Protein AF-A0A374JVS5-F1 (afdb_monomer)

Nearest PDB structures (foldseek):
  2poc-assembly1_C  TM=3.957E-01  e=1.215E-01  Candida albicans SC5314
  7ndl-assembly1_B  TM=3.525E-01  e=2.377E+00  Homo sapiens
  6svo-assembly1_B  TM=3.597E-01  e=2.377E+00  Homo sapiens
  6r4h-assembly1_B  TM=3.584E-01  e=3.079E+00  Homo sapiens
  6svm-assembly1_B  TM=3.741E-01  e=6.690E+00  Homo sapiens

pLDDT: mean 91.06, std 8.13, range [50.19, 97.75]

Secondary structure (DSSP, 8-state):
-EEEEEESSS---HHHHHHHHHHHHHHTTT-EEEEEE-SS-------TTEEEEEE--S----HHHHHHHHHHHHHTT--EEEEEES--HHHHTTSEEE---SS---HHHHHHHHHHHHHHHHHHHTT-S---

Radius of gyration: 13.97 Å; Cα contacts (8 Å, |Δi|>4): 222; chains: 1; bounding box: 32×31×40 Å

Sequence (132 aa):
MDINIYVNQKKINPLYQKAIAEYVKRLSPYCTLSIVCVAGKIKCTSGKNTTNYCISGSDTISSEDYAARINSLTSSGTSKINFYIGYDESLTADMENFSLCSVQPSAEMTALLLSEQTYRAYTILNNITYHK

Mean predicted aligned error: 4.13 Å

Structure (mmCIF, N/CA/C/O backbone):
data_AF-A0A374JVS5-F1
#
_entry.id   AF-A0A374JVS5-F1
#
loop_
_atom_site.group_PDB
_atom_site.id
_atom_site.ty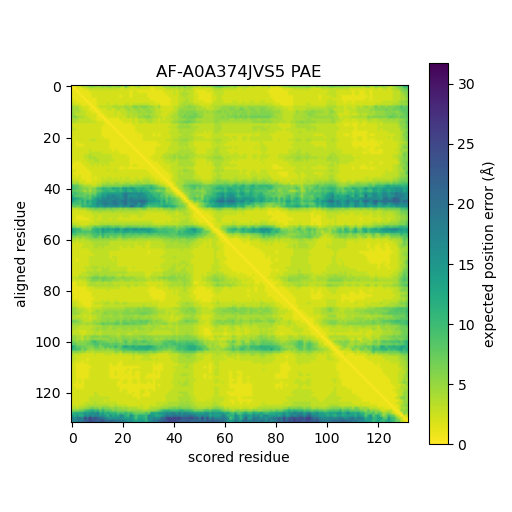pe_symbol
_atom_site.label_atom_id
_atom_site.label_alt_id
_atom_site.label_comp_id
_atom_site.label_asym_id
_atom_site.label_entity_id
_atom_site.label_seq_id
_atom_site.pdbx_PDB_ins_code
_atom_site.Cartn_x
_atom_site.Cartn_y
_atom_site.Cartn_z
_atom_site.occupancy
_atom_site.B_iso_or_equiv
_atom_site.auth_seq_id
_atom_site.auth_comp_id
_atom_site.auth_asym_id
_atom_site.auth_atom_id
_atom_site.pdbx_PDB_model_num
ATOM 1 N N . MET A 1 1 ? 2.490 -13.398 -2.957 1.00 92.50 1 MET A N 1
ATOM 2 C CA . MET A 1 1 ? 2.617 -12.370 -1.904 1.00 92.50 1 MET A CA 1
ATOM 3 C C . MET A 1 1 ? 1.225 -11.852 -1.598 1.00 92.50 1 MET A C 1
ATOM 5 O O . MET A 1 1 ? 0.511 -11.514 -2.539 1.00 92.50 1 MET A O 1
ATOM 9 N N . ASP A 1 2 ? 0.859 -11.807 -0.322 1.00 95.31 2 ASP A N 1
ATOM 10 C CA . ASP A 1 2 ? -0.395 -11.220 0.153 1.00 95.31 2 ASP A CA 1
ATOM 11 C C . ASP A 1 2 ? -0.124 -9.822 0.707 1.00 95.31 2 ASP A C 1
ATOM 13 O O . ASP A 1 2 ? 0.664 -9.660 1.637 1.00 95.31 2 ASP A O 1
ATOM 17 N N . ILE A 1 3 ? -0.779 -8.807 0.155 1.00 96.62 3 ILE A N 1
ATOM 18 C CA . ILE A 1 3 ? -0.658 -7.419 0.595 1.00 96.62 3 ILE A CA 1
ATOM 19 C C . ILE A 1 3 ? -2.015 -6.968 1.130 1.00 96.62 3 ILE A C 1
ATOM 21 O O . ILE A 1 3 ? -3.011 -6.965 0.407 1.00 96.62 3 ILE A O 1
ATOM 25 N N . ASN A 1 4 ? -2.059 -6.580 2.401 1.00 96.12 4 ASN A N 1
ATOM 26 C CA . ASN A 1 4 ? -3.272 -6.107 3.061 1.00 96.12 4 ASN A CA 1
ATOM 27 C C . ASN A 1 4 ? -3.118 -4.640 3.448 1.00 96.12 4 ASN A C 1
ATOM 29 O O . ASN A 1 4 ? -2.134 -4.267 4.081 1.00 96.12 4 ASN A O 1
ATOM 33 N N . ILE A 1 5 ? -4.111 -3.819 3.120 1.00 96.25 5 ILE A N 1
ATOM 34 C CA . ILE A 1 5 ? -4.194 -2.422 3.541 1.00 96.25 5 ILE A CA 1
ATOM 35 C C . ILE A 1 5 ? -5.334 -2.301 4.550 1.00 96.25 5 ILE A C 1
ATOM 37 O O . ILE A 1 5 ? -6.510 -2.374 4.193 1.00 96.25 5 ILE A O 1
ATOM 41 N N . TYR A 1 6 ? -4.981 -2.115 5.816 1.00 95.50 6 TYR A N 1
ATOM 42 C CA . TYR A 1 6 ? -5.909 -1.828 6.897 1.00 95.50 6 TYR A CA 1
ATOM 43 C C . TYR A 1 6 ? -6.126 -0.322 6.994 1.00 95.50 6 TYR A C 1
ATOM 45 O O . TYR A 1 6 ? -5.181 0.441 7.184 1.00 95.50 6 TYR A O 1
ATOM 53 N N . VAL A 1 7 ? -7.381 0.106 6.919 1.00 95.06 7 VAL A N 1
ATOM 54 C CA . VAL A 1 7 ? -7.770 1.520 6.988 1.00 95.06 7 VAL A CA 1
ATOM 55 C C . VAL A 1 7 ? -8.607 1.740 8.242 1.00 95.06 7 VAL A C 1
ATOM 57 O O . VAL A 1 7 ? -9.593 1.022 8.435 1.00 95.06 7 VAL A O 1
ATOM 60 N N . ASN A 1 8 ? -8.235 2.725 9.072 1.00 94.25 8 ASN A N 1
ATOM 61 C CA . ASN A 1 8 ? -8.946 3.074 10.309 1.00 94.25 8 ASN A CA 1
ATOM 62 C C . ASN A 1 8 ? -10.285 3.786 10.045 1.00 94.25 8 ASN A C 1
ATOM 64 O O . ASN A 1 8 ? -10.495 4.948 10.391 1.00 94.25 8 ASN A O 1
ATOM 68 N N . GLN A 1 9 ? -11.192 3.104 9.355 1.00 92.81 9 GLN A N 1
ATOM 69 C CA . GLN A 1 9 ? -12.504 3.607 8.971 1.00 92.81 9 GLN A CA 1
ATOM 70 C C . GLN A 1 9 ? -13.504 2.454 8.926 1.00 92.81 9 GLN A C 1
ATOM 72 O O . GLN A 1 9 ? -13.140 1.291 8.777 1.00 92.81 9 GLN A O 1
ATOM 77 N N . LYS A 1 10 ? -14.798 2.772 9.037 1.00 92.00 10 LYS A N 1
ATOM 78 C CA . LYS A 1 10 ? -15.865 1.762 8.917 1.00 92.00 10 LYS A CA 1
ATOM 79 C C . LYS A 1 10 ? -16.092 1.330 7.469 1.00 92.00 10 LYS A C 1
ATOM 81 O O . LYS A 1 10 ? -16.504 0.201 7.225 1.00 92.00 10 LYS A O 1
ATOM 86 N N . LYS A 1 11 ? -15.883 2.244 6.521 1.00 93.12 11 LYS A N 1
ATOM 87 C CA . LYS A 1 11 ? -16.130 2.038 5.096 1.00 93.12 11 LYS A CA 1
ATOM 88 C C . LYS A 1 11 ? -15.364 3.084 4.289 1.00 93.12 11 LYS A C 1
ATOM 90 O O . LYS A 1 11 ? -15.280 4.222 4.734 1.00 93.12 11 LYS A O 1
ATOM 95 N N . ILE A 1 12 ? -14.901 2.689 3.105 1.00 93.06 12 ILE A N 1
ATOM 96 C CA . ILE A 1 12 ? -14.330 3.585 2.095 1.00 93.06 12 ILE A CA 1
ATOM 97 C C . ILE A 1 12 ? -15.439 4.113 1.170 1.00 93.06 12 ILE A C 1
ATOM 99 O O . ILE A 1 12 ? -16.371 3.387 0.804 1.00 93.06 12 ILE A O 1
ATOM 103 N N . ASN A 1 13 ? -15.340 5.375 0.768 1.00 93.94 13 ASN A N 1
ATOM 104 C CA . ASN A 1 13 ? -16.218 6.029 -0.188 1.00 93.94 13 ASN A CA 1
ATOM 105 C C . ASN A 1 13 ? -16.301 5.221 -1.502 1.00 93.94 13 ASN A C 1
ATOM 107 O O . ASN A 1 13 ? -15.269 4.793 -2.027 1.00 93.94 13 ASN A O 1
ATOM 111 N N . PRO A 1 14 ? -17.500 5.058 -2.094 1.00 95.19 14 PRO A N 1
ATOM 112 C CA . PRO A 1 14 ? -17.672 4.346 -3.360 1.00 95.19 14 PRO A CA 1
ATOM 113 C C . PRO A 1 14 ? -16.756 4.804 -4.506 1.00 95.19 14 PRO A C 1
ATOM 115 O O . PRO A 1 14 ? -16.399 3.985 -5.351 1.00 95.19 14 PRO A O 1
ATOM 118 N N . LEU A 1 15 ? -16.370 6.084 -4.557 1.00 94.25 15 LEU A N 1
ATOM 119 C CA . LEU A 1 15 ? -15.446 6.605 -5.570 1.00 94.25 15 LEU A CA 1
ATOM 120 C C . LEU A 1 15 ? -14.044 5.998 -5.418 1.00 94.25 15 LEU A C 1
ATOM 122 O O . LEU A 1 15 ? -13.522 5.419 -6.372 1.00 94.25 15 LEU A O 1
ATOM 126 N N . TYR A 1 16 ? -13.474 6.053 -4.211 1.00 95.25 16 TYR A N 1
ATOM 127 C CA . TYR A 1 16 ? -12.179 5.437 -3.909 1.00 95.25 16 TYR A CA 1
ATOM 128 C C . TYR A 1 16 ? -12.239 3.917 -4.039 1.00 95.25 16 TYR A C 1
ATOM 130 O O . TYR A 1 16 ? -11.331 3.319 -4.605 1.00 95.25 16 TYR A O 1
ATOM 138 N N . GLN A 1 17 ? -13.333 3.289 -3.600 1.00 94.75 17 GLN A N 1
ATOM 139 C CA . GLN A 1 17 ? -13.512 1.843 -3.718 1.00 94.75 17 GLN A CA 1
ATOM 140 C C . GLN A 1 17 ? -13.446 1.375 -5.180 1.00 94.75 17 GLN A C 1
ATOM 142 O O . GLN A 1 17 ? -12.783 0.381 -5.468 1.00 94.75 17 GLN A O 1
ATOM 147 N N . LYS A 1 18 ? -14.092 2.094 -6.110 1.00 96.56 18 LYS A N 1
ATOM 148 C CA . LYS A 1 18 ? -14.020 1.790 -7.550 1.00 96.56 18 LYS A CA 1
ATOM 149 C C . LYS A 1 18 ? -12.605 1.963 -8.099 1.00 96.56 18 LYS A C 1
ATOM 151 O O . LYS A 1 18 ? -12.124 1.087 -8.807 1.00 96.56 18 LYS A O 1
ATOM 156 N N . ALA A 1 19 ? -11.936 3.062 -7.751 1.00 96.50 19 ALA A N 1
ATOM 157 C CA . ALA A 1 19 ? -10.574 3.326 -8.209 1.00 96.50 19 ALA A CA 1
ATOM 158 C C . ALA A 1 19 ? -9.577 2.269 -7.697 1.00 96.50 19 ALA A C 1
ATOM 160 O O . ALA A 1 19 ? -8.761 1.759 -8.459 1.00 96.50 19 ALA A O 1
ATOM 161 N N . ILE A 1 20 ? -9.687 1.883 -6.424 1.00 97.00 20 ILE A N 1
ATOM 162 C CA . ILE A 1 20 ? -8.875 0.823 -5.819 1.00 97.00 20 ILE A CA 1
ATOM 163 C C . ILE A 1 20 ? -9.164 -0.531 -6.483 1.00 97.00 20 ILE A C 1
ATOM 165 O O . ILE A 1 20 ? -8.231 -1.276 -6.772 1.00 97.00 20 ILE A O 1
ATOM 169 N N . ALA A 1 21 ? -10.432 -0.850 -6.767 1.00 96.56 21 ALA A N 1
ATOM 170 C CA . ALA A 1 21 ? -10.810 -2.118 -7.395 1.00 96.56 21 ALA A CA 1
ATOM 171 C C . ALA A 1 21 ? -10.151 -2.324 -8.772 1.00 96.56 21 ALA A C 1
ATOM 173 O O . ALA A 1 21 ? -9.758 -3.445 -9.100 1.00 96.56 21 ALA A O 1
ATOM 174 N N . GLU A 1 22 ? -9.964 -1.252 -9.547 1.00 97.06 22 GLU A N 1
ATOM 175 C CA . GLU A 1 22 ? -9.219 -1.309 -10.810 1.00 97.06 22 GLU A CA 1
ATOM 176 C C . GLU A 1 22 ? -7.757 -1.730 -10.590 1.00 97.06 22 GLU A C 1
ATOM 178 O O . GLU A 1 22 ? -7.248 -2.588 -11.316 1.00 97.06 22 GLU A O 1
ATOM 183 N N . TYR A 1 23 ? -7.089 -1.199 -9.560 1.00 97.50 23 TYR A N 1
ATOM 184 C CA . TYR A 1 23 ? -5.721 -1.603 -9.214 1.00 97.50 23 TYR A CA 1
ATOM 185 C C . TYR A 1 23 ? -5.652 -3.023 -8.659 1.00 97.50 23 TYR A C 1
ATOM 187 O O . TYR A 1 23 ? -4.775 -3.777 -9.068 1.00 97.50 23 TYR A O 1
ATOM 195 N N . VAL A 1 24 ? -6.601 -3.432 -7.813 1.00 97.38 24 VAL A N 1
ATOM 196 C CA . VAL A 1 24 ? -6.695 -4.817 -7.314 1.00 97.38 24 VAL A CA 1
ATOM 197 C C . VAL A 1 24 ? -6.805 -5.803 -8.480 1.00 97.38 24 VAL A C 1
ATOM 199 O O . VAL A 1 24 ? -6.081 -6.797 -8.526 1.00 97.38 24 VAL A O 1
ATOM 202 N N . LYS A 1 25 ? -7.655 -5.509 -9.473 1.00 97.00 25 LYS A N 1
ATOM 203 C CA . LYS A 1 25 ? -7.797 -6.345 -10.672 1.00 97.00 25 LYS A CA 1
ATOM 204 C C . LYS A 1 25 ? -6.492 -6.425 -11.465 1.00 97.00 25 LYS A C 1
ATOM 206 O O . LYS A 1 25 ? -6.079 -7.522 -11.841 1.00 97.00 25 LYS A O 1
ATOM 211 N N . ARG A 1 26 ? -5.833 -5.287 -11.699 1.00 96.06 26 ARG A N 1
ATOM 212 C CA . ARG A 1 26 ? -4.545 -5.219 -12.416 1.00 96.06 26 ARG A CA 1
ATOM 213 C C . ARG A 1 26 ? -3.408 -5.920 -11.675 1.00 96.06 26 ARG A C 1
ATOM 215 O O . ARG A 1 26 ? -2.501 -6.430 -12.322 1.00 96.06 26 ARG A O 1
ATOM 222 N N . LEU A 1 27 ? -3.461 -5.948 -10.345 1.00 96.75 27 LEU A N 1
ATOM 223 C CA . LEU A 1 27 ? -2.468 -6.587 -9.483 1.00 96.75 27 LEU A CA 1
ATOM 224 C C . LEU A 1 27 ? -2.634 -8.101 -9.359 1.00 96.75 27 LEU A C 1
ATOM 226 O O . LEU A 1 27 ? -1.656 -8.772 -9.041 1.00 96.75 27 LEU A O 1
ATOM 230 N N . SER A 1 28 ? -3.825 -8.636 -9.644 1.00 96.38 28 SER A N 1
ATOM 231 C CA . SER A 1 28 ? -4.136 -10.064 -9.481 1.00 96.38 28 SER A CA 1
ATOM 232 C C . SER A 1 28 ? -3.151 -11.059 -10.128 1.00 96.38 28 SER A C 1
ATOM 234 O O . SER A 1 28 ? -2.971 -12.126 -9.543 1.00 96.38 28 SER A O 1
ATOM 236 N N . PRO A 1 29 ? -2.456 -10.761 -11.252 1.00 95.56 29 PRO A N 1
ATOM 237 C CA . PRO A 1 29 ? -1.431 -11.660 -11.792 1.00 95.56 29 PRO A CA 1
ATOM 238 C C . PRO A 1 29 ? -0.134 -11.709 -10.968 1.00 95.56 29 PRO A C 1
ATOM 240 O O . PRO A 1 29 ? 0.661 -12.626 -11.151 1.00 95.56 29 PRO A O 1
ATOM 243 N N . TYR A 1 30 ? 0.105 -10.728 -10.091 1.00 94.69 30 TYR A N 1
ATOM 244 C CA . TYR A 1 30 ? 1.376 -10.547 -9.379 1.00 94.69 30 TYR A CA 1
ATOM 245 C C . TYR A 1 30 ? 1.248 -10.764 -7.867 1.00 94.69 30 TYR A C 1
ATOM 247 O O . TYR A 1 30 ? 2.123 -11.364 -7.237 1.00 94.69 30 TYR A O 1
ATOM 255 N N . CYS A 1 31 ? 0.165 -10.270 -7.264 1.00 95.75 31 CYS A N 1
ATOM 256 C CA . CYS A 1 31 ? -0.091 -10.392 -5.834 1.00 95.75 31 CYS A CA 1
ATOM 257 C C . CYS A 1 31 ? -1.582 -10.339 -5.503 1.00 95.75 31 CYS A C 1
ATOM 259 O O . CYS A 1 31 ? -2.395 -9.787 -6.247 1.00 95.75 31 CYS A O 1
ATOM 261 N N . THR A 1 32 ? -1.924 -10.816 -4.311 1.00 97.31 32 THR A N 1
ATOM 262 C CA . THR A 1 32 ? -3.250 -10.602 -3.734 1.00 97.31 32 THR A CA 1
ATOM 263 C C . THR A 1 32 ? -3.244 -9.271 -2.990 1.00 97.31 32 THR A C 1
ATOM 265 O O . THR A 1 32 ? -2.594 -9.167 -1.954 1.00 97.31 32 THR A O 1
ATOM 268 N N . LEU A 1 33 ? -3.958 -8.258 -3.489 1.00 97.75 33 LEU A N 1
ATOM 269 C CA . LEU 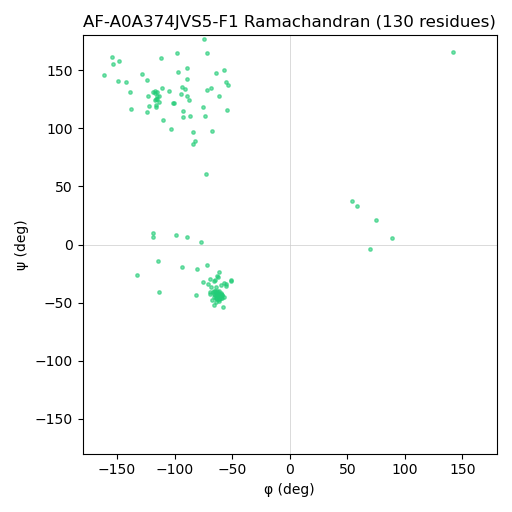A 1 33 ? -4.164 -6.994 -2.772 1.00 97.75 33 LEU A CA 1
ATOM 270 C C . LEU A 1 33 ? -5.556 -6.977 -2.130 1.00 97.75 33 LEU A C 1
ATOM 272 O O . LEU A 1 33 ? -6.561 -7.079 -2.831 1.00 97.75 33 LEU A O 1
ATOM 276 N N . SER A 1 34 ? -5.616 -6.815 -0.809 1.00 96.00 34 SER A N 1
ATOM 277 C CA . SER A 1 34 ? -6.867 -6.729 -0.047 1.00 96.00 34 SER A CA 1
ATOM 278 C C . SER A 1 34 ? -6.935 -5.445 0.766 1.00 96.00 34 SER A C 1
ATOM 280 O O . SER A 1 34 ? -5.943 -5.010 1.345 1.00 96.00 34 SER A O 1
ATOM 282 N N . ILE A 1 35 ? -8.125 -4.852 0.847 1.00 95.19 35 ILE A N 1
ATOM 283 C CA . ILE A 1 35 ? -8.372 -3.638 1.623 1.00 95.19 35 ILE A CA 1
ATOM 284 C C . ILE A 1 35 ? -9.377 -3.972 2.717 1.00 95.19 35 ILE A C 1
ATOM 286 O O . ILE A 1 35 ? -10.469 -4.468 2.438 1.00 95.19 35 ILE A O 1
ATOM 290 N N . VAL A 1 36 ? -9.000 -3.706 3.965 1.00 94.19 36 VAL A N 1
ATOM 291 C CA . VAL A 1 36 ? -9.762 -4.078 5.156 1.00 94.19 36 VAL A CA 1
ATOM 292 C C . VAL A 1 36 ? -10.074 -2.822 5.963 1.00 94.19 36 VAL A C 1
ATOM 294 O O . VAL A 1 36 ? -9.183 -2.116 6.428 1.00 94.19 36 VAL A O 1
ATOM 297 N N . CYS A 1 37 ? -11.360 -2.534 6.136 1.00 93.44 37 CYS A N 1
ATOM 298 C CA . CYS A 1 37 ? -11.837 -1.394 6.917 1.00 93.44 37 CYS A CA 1
ATOM 299 C C . CYS A 1 37 ? -12.090 -1.838 8.362 1.00 93.44 37 CYS A C 1
ATOM 301 O O . CYS A 1 37 ? -12.978 -2.663 8.593 1.00 93.44 37 CYS A O 1
ATOM 303 N N . VAL A 1 38 ? -11.331 -1.313 9.327 1.00 92.50 38 VAL A N 1
ATOM 304 C CA . VAL A 1 38 ? -11.544 -1.598 10.755 1.00 92.50 38 VAL A CA 1
ATOM 305 C C . VAL A 1 38 ? -11.395 -0.313 11.558 1.00 92.50 38 VAL A C 1
ATOM 307 O O . VAL A 1 38 ? -10.332 0.285 11.593 1.00 92.50 38 VAL A O 1
ATOM 310 N N . ALA A 1 39 ? -12.460 0.132 12.220 1.00 91.38 39 ALA A N 1
ATOM 311 C CA . ALA A 1 39 ? -12.423 1.366 13.001 1.00 91.38 39 ALA A CA 1
ATOM 312 C C . ALA A 1 39 ? -11.982 1.111 14.454 1.00 91.38 39 ALA A C 1
ATOM 314 O O . ALA A 1 39 ? -12.584 0.293 15.153 1.00 91.38 39 ALA A O 1
ATOM 315 N N . GLY A 1 40 ? -10.974 1.852 14.918 1.00 83.69 40 GLY A N 1
ATOM 316 C CA . GLY A 1 40 ? -10.572 1.990 16.324 1.00 83.69 40 GLY A CA 1
ATOM 317 C C . GLY A 1 40 ? -9.934 0.762 16.978 1.00 83.69 40 GLY A C 1
ATOM 318 O O . GLY A 1 40 ? -9.535 0.831 18.136 1.00 83.69 40 GLY A O 1
ATOM 319 N N . LYS A 1 41 ? -9.845 -0.373 16.280 1.00 83.62 41 LYS A N 1
ATOM 320 C CA . LYS A 1 41 ? -9.191 -1.591 16.772 1.00 83.62 41 LYS A CA 1
ATOM 321 C C . LYS A 1 41 ? -8.461 -2.268 15.628 1.00 83.62 41 LYS A C 1
ATOM 323 O O . LYS A 1 41 ? -9.014 -2.384 14.541 1.00 83.62 41 LYS A O 1
ATOM 328 N N . ILE A 1 42 ? -7.271 -2.790 15.897 1.00 84.19 42 ILE A N 1
ATOM 329 C CA . ILE A 1 42 ? -6.562 -3.677 14.974 1.00 84.19 42 ILE A CA 1
ATOM 330 C C . ILE A 1 42 ? -6.133 -4.937 15.695 1.00 84.19 42 ILE A C 1
ATOM 332 O O . ILE A 1 42 ? -5.815 -4.919 16.882 1.00 84.19 42 ILE A O 1
ATOM 336 N N . LYS A 1 43 ? -6.121 -6.045 14.958 1.00 73.44 43 LYS A N 1
ATOM 337 C CA . LYS A 1 43 ? -5.426 -7.252 15.382 1.00 73.44 43 LYS A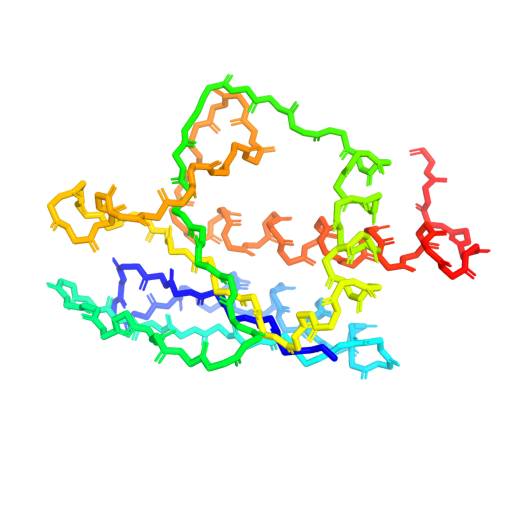 CA 1
ATOM 338 C C . LYS A 1 43 ? -4.139 -7.327 14.577 1.00 73.44 43 LYS A C 1
ATOM 340 O O . LYS A 1 43 ? -4.173 -7.746 13.420 1.00 73.44 43 LYS A O 1
ATOM 345 N N . CYS A 1 44 ? -3.028 -6.915 15.183 1.00 69.06 44 CYS A N 1
ATOM 346 C CA . CYS A 1 44 ? -1.709 -7.068 14.579 1.00 69.06 44 CYS A CA 1
ATOM 347 C C . CYS A 1 44 ? -1.518 -8.543 14.229 1.00 69.06 44 CYS A C 1
ATOM 349 O O . CYS A 1 44 ? -1.571 -9.421 15.096 1.00 69.06 44 CYS A O 1
ATOM 351 N N . THR A 1 45 ? -1.401 -8.839 12.937 1.00 68.50 45 THR A N 1
ATOM 352 C CA . THR A 1 45 ? -1.243 -10.221 12.495 1.00 68.50 45 THR A CA 1
ATOM 353 C C . THR A 1 45 ? 0.230 -10.590 12.636 1.00 68.50 45 THR A C 1
ATOM 355 O O . THR A 1 45 ? 1.022 -10.392 11.720 1.00 68.50 45 THR A O 1
ATOM 358 N N . SER A 1 46 ? 0.618 -11.089 13.808 1.00 66.00 46 SER A N 1
ATOM 359 C CA . SER A 1 46 ? 1.970 -11.606 14.049 1.00 66.00 46 SER A CA 1
ATOM 360 C C . SER A 1 46 ? 2.038 -13.058 13.579 1.00 66.00 46 SER A C 1
ATOM 362 O O . SER A 1 46 ? 1.750 -13.988 14.329 1.00 66.00 46 SER A O 1
ATOM 364 N N . GLY A 1 47 ? 2.329 -13.247 12.292 1.00 71.69 47 GLY A N 1
ATOM 365 C CA . GLY A 1 47 ? 2.533 -14.557 11.673 1.00 71.69 47 GLY A CA 1
ATOM 366 C C . GLY A 1 47 ? 3.985 -14.760 11.244 1.00 71.69 47 GLY A C 1
ATOM 367 O O . GLY A 1 47 ? 4.719 -13.795 11.042 1.00 71.69 47 GLY A O 1
ATOM 368 N N . LYS A 1 48 ? 4.395 -16.020 11.044 1.00 77.19 48 LYS A N 1
ATOM 369 C CA . LYS A 1 48 ? 5.655 -16.320 10.341 1.00 77.19 48 LYS A CA 1
ATOM 370 C C . LYS A 1 48 ? 5.623 -15.643 8.962 1.00 77.19 48 LYS A C 1
ATOM 372 O O . LYS A 1 48 ? 4.575 -15.630 8.314 1.00 77.19 48 LYS A O 1
ATOM 377 N N . ASN A 1 49 ? 6.748 -15.074 8.531 1.00 90.50 49 ASN A N 1
ATOM 378 C CA . ASN A 1 49 ? 6.918 -14.445 7.215 1.00 90.50 49 ASN A CA 1
ATOM 379 C C . ASN A 1 49 ? 5.942 -13.283 6.934 1.00 90.50 49 ASN A C 1
ATOM 381 O O . ASN A 1 49 ? 5.498 -13.110 5.793 1.00 90.50 49 ASN A O 1
ATOM 385 N N . THR A 1 50 ? 5.566 -12.538 7.978 1.00 93.12 50 THR A N 1
ATOM 386 C CA . THR A 1 50 ? 4.672 -11.377 7.894 1.00 93.12 50 THR A CA 1
ATOM 387 C C . THR A 1 50 ? 5.401 -10.111 8.325 1.00 93.12 50 THR A C 1
ATOM 389 O O . THR A 1 50 ? 5.970 -10.083 9.414 1.00 93.12 50 THR A O 1
ATOM 392 N N . THR A 1 51 ? 5.309 -9.061 7.514 1.00 94.25 51 THR A N 1
ATOM 393 C CA . THR A 1 51 ? 5.823 -7.725 7.844 1.00 94.25 51 THR A CA 1
ATOM 394 C C . THR A 1 51 ? 4.662 -6.758 8.044 1.00 94.25 51 THR A C 1
ATOM 396 O O . THR A 1 51 ? 3.711 -6.749 7.261 1.00 94.25 51 THR A O 1
ATOM 399 N N . ASN A 1 52 ? 4.726 -5.956 9.106 1.00 94.75 52 ASN A N 1
ATOM 400 C CA . ASN A 1 52 ? 3.711 -4.965 9.452 1.00 94.75 52 ASN A CA 1
ATOM 401 C C . ASN A 1 52 ? 4.319 -3.562 9.354 1.00 94.75 52 ASN A C 1
ATOM 403 O O . ASN A 1 52 ? 5.323 -3.283 10.006 1.00 94.75 52 ASN A O 1
ATOM 407 N N . TYR A 1 53 ? 3.680 -2.703 8.566 1.00 94.50 53 TYR A N 1
ATOM 408 C CA . TYR A 1 53 ? 4.058 -1.314 8.351 1.00 94.50 53 TYR A CA 1
ATOM 409 C C . TYR A 1 53 ? 2.945 -0.384 8.809 1.00 94.50 53 TYR A C 1
ATOM 411 O O . TYR A 1 53 ? 1.797 -0.543 8.385 1.00 94.50 53 TYR A O 1
ATOM 419 N N . CYS A 1 54 ? 3.268 0.629 9.598 1.00 93.88 54 CYS A N 1
ATOM 420 C CA . CYS A 1 54 ? 2.360 1.748 9.821 1.00 93.88 54 CYS A CA 1
ATOM 421 C C . CYS A 1 54 ? 2.672 2.866 8.823 1.00 93.88 54 CYS A C 1
ATOM 423 O O . CYS A 1 54 ? 3.829 3.173 8.546 1.00 93.88 54 CYS A O 1
ATOM 425 N N . ILE A 1 55 ? 1.630 3.439 8.220 1.00 92.62 55 ILE A N 1
ATOM 426 C CA . ILE A 1 55 ? 1.796 4.551 7.286 1.00 92.62 55 ILE A CA 1
ATOM 427 C C . ILE A 1 55 ? 1.878 5.845 8.086 1.00 92.62 55 ILE A C 1
ATOM 429 O O . ILE A 1 55 ? 0.865 6.440 8.468 1.00 92.62 55 ILE A O 1
ATOM 433 N N . SER A 1 56 ? 3.111 6.256 8.326 1.00 83.88 56 SER A N 1
ATOM 434 C CA . SER A 1 56 ? 3.511 7.434 9.081 1.00 83.88 56 SER A CA 1
ATOM 435 C C . SER A 1 56 ? 4.832 7.933 8.491 1.00 83.88 56 SER A C 1
ATOM 437 O O . SER A 1 56 ? 5.692 7.145 8.092 1.00 83.88 56 SER A O 1
ATOM 439 N N . GLY A 1 57 ? 4.985 9.250 8.389 1.00 76.31 57 GLY A N 1
ATOM 440 C CA . GLY A 1 57 ? 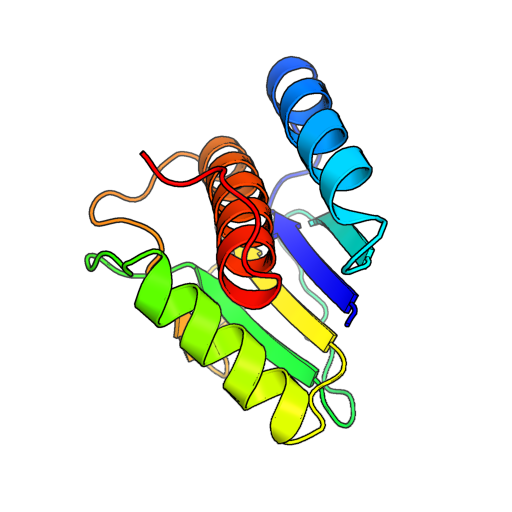6.214 9.859 7.888 1.00 76.31 57 GLY A CA 1
ATOM 441 C C . GLY A 1 57 ? 5.980 11.084 7.015 1.00 76.31 57 GLY A C 1
ATOM 442 O O . GLY A 1 57 ? 4.860 11.369 6.590 1.00 76.31 57 GLY A O 1
ATOM 443 N N . SER A 1 58 ? 7.070 11.814 6.795 1.00 75.50 58 SER A N 1
ATOM 444 C CA . SER A 1 58 ? 7.147 13.039 5.990 1.00 75.50 58 SER A CA 1
ATOM 445 C C . SER A 1 58 ? 8.085 12.904 4.786 1.00 75.50 58 SER A C 1
ATOM 447 O O . SER A 1 58 ? 8.345 13.884 4.090 1.00 75.50 58 SER A O 1
ATOM 449 N N . ASP A 1 59 ? 8.595 11.700 4.536 1.00 83.38 59 ASP A N 1
ATOM 450 C CA . ASP A 1 59 ? 9.486 11.398 3.420 1.00 83.38 59 ASP A CA 1
ATOM 451 C C . ASP A 1 59 ? 8.711 10.785 2.249 1.00 83.38 59 ASP A C 1
ATOM 453 O O . ASP A 1 59 ? 7.562 10.355 2.374 1.00 83.38 59 ASP A O 1
ATOM 457 N N . THR A 1 60 ? 9.332 10.747 1.075 1.00 88.25 60 THR A N 1
ATOM 458 C CA . THR A 1 60 ? 8.750 10.121 -0.118 1.00 88.25 60 THR A CA 1
ATOM 459 C C . THR A 1 60 ? 9.625 8.959 -0.549 1.00 88.25 60 THR A C 1
ATOM 461 O O . THR A 1 60 ? 10.840 9.109 -0.656 1.00 88.25 60 THR A O 1
ATOM 464 N N . ILE A 1 61 ? 9.008 7.810 -0.809 1.00 92.31 61 ILE A N 1
ATOM 465 C CA . ILE A 1 61 ? 9.684 6.657 -1.399 1.00 92.31 61 ILE A CA 1
ATOM 466 C C . ILE A 1 61 ? 9.562 6.717 -2.926 1.00 92.31 61 ILE A C 1
ATOM 468 O O . ILE A 1 61 ? 8.482 6.984 -3.455 1.00 92.31 61 ILE A O 1
ATOM 472 N N . SER A 1 62 ? 10.663 6.483 -3.643 1.00 94.19 62 SER A N 1
ATOM 473 C CA . SER A 1 62 ? 10.620 6.358 -5.104 1.00 94.19 62 SER A CA 1
ATOM 474 C C . SER A 1 62 ? 9.950 5.043 -5.523 1.00 94.19 62 SER A C 1
ATOM 476 O O . SER A 1 62 ? 9.776 4.115 -4.725 1.00 94.19 62 SER A O 1
ATOM 478 N N . SER A 1 63 ? 9.561 4.935 -6.795 1.00 93.69 63 SER A N 1
ATOM 479 C CA . SER A 1 63 ? 8.908 3.713 -7.282 1.00 93.69 63 SER A CA 1
ATOM 480 C C . SER A 1 63 ? 9.886 2.546 -7.365 1.00 93.69 63 SER A C 1
ATOM 482 O O . SER A 1 63 ? 9.519 1.404 -7.090 1.00 93.69 63 SER A O 1
ATOM 484 N N . GLU A 1 64 ? 11.128 2.860 -7.700 1.00 95.00 64 GLU A N 1
ATOM 485 C CA . GLU A 1 64 ? 12.280 1.984 -7.799 1.00 95.00 64 GLU A CA 1
ATOM 486 C C . GLU A 1 64 ? 12.681 1.456 -6.423 1.00 95.00 64 GLU A C 1
ATOM 488 O O . GLU A 1 64 ? 12.812 0.243 -6.254 1.00 95.00 64 GLU A O 1
ATOM 493 N N . ASP A 1 65 ? 12.774 2.332 -5.419 1.00 95.88 65 ASP A N 1
ATOM 494 C CA . ASP A 1 65 ? 13.087 1.928 -4.044 1.00 95.88 65 ASP A CA 1
ATOM 495 C C . ASP A 1 65 ? 11.971 1.070 -3.454 1.00 95.88 65 ASP A C 1
ATOM 497 O O . ASP A 1 65 ? 12.229 0.060 -2.792 1.00 95.88 65 ASP A O 1
ATOM 501 N N . TYR A 1 66 ? 10.711 1.422 -3.723 1.00 95.94 66 TYR A N 1
ATOM 502 C CA . TYR A 1 66 ? 9.587 0.608 -3.282 1.00 95.94 66 TYR A CA 1
ATOM 503 C C . TYR A 1 66 ? 9.583 -0.769 -3.958 1.00 95.94 66 TYR A C 1
ATOM 505 O O . TYR A 1 66 ? 9.414 -1.784 -3.278 1.00 95.94 66 TYR A O 1
ATOM 513 N N . ALA A 1 67 ? 9.842 -0.836 -5.267 1.00 96.38 67 ALA A N 1
ATOM 514 C CA . ALA A 1 67 ? 9.990 -2.097 -5.989 1.00 96.38 67 ALA A CA 1
ATOM 515 C C . ALA A 1 67 ? 11.137 -2.948 -5.423 1.00 96.38 67 ALA A C 1
ATOM 517 O O . ALA A 1 67 ? 10.946 -4.135 -5.144 1.00 96.38 67 ALA A O 1
ATOM 518 N N . ALA A 1 68 ? 12.302 -2.341 -5.180 1.00 96.94 68 ALA A N 1
ATOM 519 C CA . ALA A 1 68 ? 13.453 -3.006 -4.580 1.00 96.94 68 ALA A CA 1
ATOM 520 C C . ALA A 1 68 ? 13.126 -3.557 -3.183 1.00 96.94 68 ALA A C 1
ATOM 522 O O . ALA A 1 68 ? 13.464 -4.704 -2.874 1.00 96.94 68 ALA A O 1
ATOM 523 N N . ARG A 1 69 ? 12.400 -2.789 -2.361 1.00 95.94 69 ARG A N 1
ATOM 524 C CA . ARG A 1 69 ? 11.932 -3.224 -1.038 1.00 95.94 69 ARG A CA 1
ATOM 525 C C . ARG A 1 69 ? 10.974 -4.415 -1.136 1.00 95.94 69 ARG A C 1
ATOM 527 O O . ARG A 1 69 ? 11.175 -5.399 -0.426 1.00 95.94 69 ARG A O 1
ATOM 534 N N . ILE A 1 70 ? 9.987 -4.381 -2.035 1.00 95.81 70 ILE A N 1
ATOM 535 C CA . ILE A 1 70 ? 9.067 -5.511 -2.274 1.00 95.81 70 ILE A CA 1
ATOM 536 C C . ILE A 1 70 ? 9.832 -6.768 -2.722 1.00 95.81 70 ILE A C 1
ATOM 538 O O . ILE A 1 70 ? 9.566 -7.865 -2.221 1.00 95.81 70 ILE A O 1
ATOM 542 N N . ASN A 1 71 ? 10.811 -6.625 -3.618 1.00 96.38 71 ASN A N 1
ATOM 543 C CA . ASN A 1 71 ? 11.627 -7.743 -4.094 1.00 96.38 71 ASN A CA 1
ATOM 544 C C . ASN A 1 71 ? 12.506 -8.341 -2.986 1.00 96.38 71 ASN A C 1
ATOM 546 O O . ASN A 1 71 ? 12.589 -9.562 -2.844 1.00 96.38 71 ASN A O 1
ATOM 550 N N . SER A 1 72 ? 13.118 -7.482 -2.168 1.00 96.31 72 SER A N 1
ATOM 551 C CA . SER A 1 72 ? 13.933 -7.883 -1.018 1.00 96.31 72 SER A CA 1
ATOM 552 C C . SER A 1 72 ? 13.112 -8.670 0.007 1.00 96.31 72 SER A C 1
ATOM 554 O O . SER A 1 72 ? 13.495 -9.778 0.381 1.00 96.31 72 SER A O 1
ATOM 556 N N . LEU A 1 73 ? 11.930 -8.164 0.381 1.00 94.81 73 LEU A N 1
ATOM 557 C CA . LEU A 1 73 ? 11.005 -8.856 1.285 1.00 94.81 73 LEU A CA 1
ATOM 558 C C . LEU A 1 73 ? 10.575 -10.218 0.729 1.00 94.81 73 LEU A C 1
ATOM 560 O O . LEU A 1 73 ? 10.562 -11.215 1.448 1.00 94.81 73 LEU A O 1
ATOM 564 N N . THR A 1 74 ? 10.241 -10.275 -0.559 1.00 92.75 74 THR A N 1
ATOM 565 C CA . THR A 1 74 ? 9.841 -11.531 -1.208 1.00 92.75 74 THR A CA 1
ATOM 566 C C . THR A 1 74 ? 10.988 -12.547 -1.191 1.00 92.75 74 THR A C 1
ATOM 568 O O . THR A 1 74 ? 10.780 -13.712 -0.855 1.00 92.75 74 THR A O 1
ATOM 571 N N . SER A 1 75 ? 12.212 -12.100 -1.484 1.00 94.12 75 SER A N 1
ATOM 572 C CA . SER A 1 75 ? 13.413 -12.947 -1.510 1.00 94.12 75 SER A CA 1
ATOM 573 C C . SER A 1 75 ? 13.835 -13.428 -0.119 1.00 94.12 75 SER A C 1
ATOM 575 O O . SER A 1 75 ? 14.365 -14.528 0.011 1.00 94.12 75 SER A O 1
ATOM 577 N N . SER A 1 76 ? 13.560 -12.650 0.933 1.00 93.50 76 SER A N 1
ATOM 578 C CA . SER A 1 76 ? 13.792 -13.050 2.329 1.0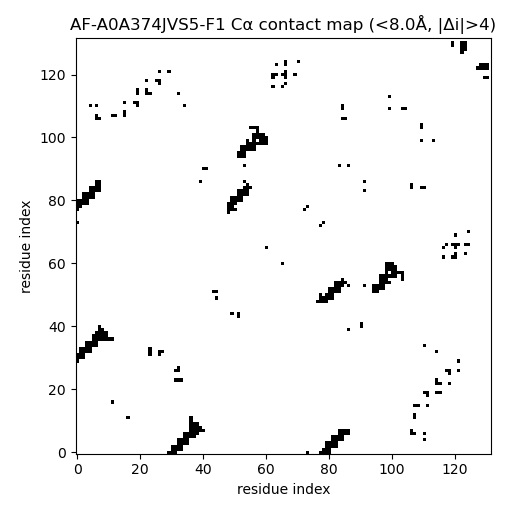0 93.50 76 SER A CA 1
ATOM 579 C C . SER A 1 76 ? 12.738 -14.024 2.873 1.00 93.50 76 SER A C 1
ATOM 581 O O . SER A 1 76 ? 12.795 -14.418 4.037 1.00 93.50 76 SER A O 1
ATOM 583 N N . GLY A 1 77 ? 11.778 -14.438 2.038 1.00 92.75 77 GLY A N 1
ATOM 584 C CA . GLY A 1 77 ? 10.728 -15.388 2.393 1.00 92.75 77 GLY A CA 1
ATOM 585 C C . GLY A 1 77 ? 9.478 -14.744 2.986 1.00 92.75 77 GLY A C 1
ATOM 586 O O . GLY A 1 77 ? 8.565 -15.473 3.383 1.00 92.75 77 GLY A O 1
ATOM 587 N N . THR A 1 78 ? 9.390 -13.407 3.027 1.00 94.44 78 THR A N 1
ATOM 588 C CA . THR A 1 78 ? 8.159 -12.705 3.414 1.00 94.44 78 THR A CA 1
ATOM 589 C C . THR A 1 78 ? 7.060 -13.057 2.421 1.00 94.44 78 THR A C 1
ATOM 591 O O . THR A 1 78 ? 7.222 -12.937 1.209 1.00 94.44 78 THR A O 1
ATOM 594 N N . SER A 1 79 ? 5.923 -13.503 2.943 1.00 94.31 79 SER A N 1
ATOM 595 C CA . SER A 1 79 ? 4.767 -13.908 2.135 1.00 94.31 79 SER A CA 1
ATOM 596 C C . SER A 1 79 ? 3.566 -12.994 2.338 1.00 94.31 79 SER A C 1
ATOM 598 O O . SER A 1 79 ? 2.637 -13.034 1.530 1.00 94.31 79 SER A O 1
ATOM 600 N N . LYS A 1 80 ? 3.603 -12.162 3.388 1.00 95.50 80 LYS A N 1
ATOM 601 C CA . LYS A 1 80 ? 2.524 -11.262 3.772 1.00 95.50 80 LYS A CA 1
ATOM 602 C C . LYS A 1 80 ? 3.050 -9.899 4.204 1.00 95.50 80 LYS A C 1
ATOM 604 O O . LYS A 1 80 ? 3.930 -9.818 5.057 1.00 95.50 80 LYS A O 1
ATOM 609 N N . ILE A 1 81 ? 2.462 -8.840 3.664 1.00 95.75 81 ILE A N 1
ATOM 610 C CA . ILE A 1 81 ? 2.741 -7.455 4.039 1.00 95.75 81 ILE A CA 1
ATOM 611 C C . ILE A 1 81 ? 1.427 -6.808 4.465 1.00 95.75 81 ILE A C 1
ATOM 613 O O . ILE A 1 81 ? 0.439 -6.858 3.735 1.00 95.75 81 ILE A O 1
ATOM 617 N N . ASN A 1 82 ? 1.408 -6.198 5.644 1.00 95.75 82 ASN A N 1
ATOM 618 C CA . ASN A 1 82 ? 0.254 -5.467 6.150 1.00 95.75 82 ASN A CA 1
ATOM 619 C C . ASN A 1 82 ? 0.619 -3.992 6.306 1.00 95.75 82 ASN A C 1
ATOM 621 O O . ASN A 1 82 ? 1.565 -3.670 7.018 1.00 95.75 82 ASN A O 1
ATOM 625 N N . PHE A 1 83 ? -0.155 -3.113 5.685 1.00 95.81 83 PHE A N 1
ATOM 626 C CA . PHE A 1 83 ? -0.064 -1.668 5.848 1.00 95.81 83 PHE A CA 1
ATOM 627 C C . PHE A 1 83 ? -1.218 -1.173 6.716 1.00 95.81 83 PHE A C 1
ATOM 629 O O . PHE A 1 83 ? -2.367 -1.534 6.468 1.00 95.81 83 PHE A O 1
ATOM 636 N N . TYR A 1 84 ? -0.932 -0.338 7.710 1.00 95.12 84 TYR A N 1
ATOM 637 C CA . TYR A 1 84 ? -1.914 0.214 8.644 1.00 95.12 84 TYR A CA 1
ATOM 638 C C . TYR A 1 84 ? -1.990 1.733 8.474 1.00 95.12 84 TYR A C 1
ATOM 640 O O . TYR A 1 84 ? -1.003 2.435 8.680 1.00 95.12 84 TYR A O 1
ATOM 648 N N . ILE A 1 85 ? -3.161 2.244 8.086 1.00 94.38 85 ILE A N 1
ATOM 649 C CA . ILE A 1 85 ? -3.380 3.657 7.749 1.00 94.38 85 ILE A CA 1
ATOM 650 C C . ILE A 1 85 ? -4.309 4.311 8.771 1.00 94.38 85 ILE A C 1
ATOM 652 O O . ILE A 1 85 ? -5.467 3.907 8.918 1.00 94.38 85 ILE A O 1
ATOM 656 N N . GLY A 1 86 ? -3.818 5.380 9.404 1.00 91.50 86 GLY A N 1
ATOM 657 C CA . GLY A 1 86 ? -4.612 6.256 10.270 1.00 91.50 86 GLY A CA 1
ATOM 658 C C . GLY A 1 86 ? -4.936 5.671 11.645 1.00 91.50 86 GLY A C 1
ATOM 659 O O . GLY A 1 86 ? -5.913 6.097 12.255 1.00 91.50 86 GLY A O 1
ATOM 660 N N . TYR A 1 87 ? -4.175 4.681 12.110 1.00 91.81 87 TYR A N 1
ATOM 661 C CA . TYR A 1 87 ? -4.285 4.156 13.473 1.00 91.81 87 TYR A CA 1
ATOM 662 C C . TYR A 1 87 ? -3.374 4.927 14.427 1.00 91.81 87 TYR A C 1
ATOM 664 O O . TYR A 1 87 ? -2.342 5.446 14.009 1.00 91.81 87 TYR A O 1
ATOM 672 N N . ASP A 1 88 ? -3.770 4.984 15.697 1.00 89.12 88 ASP A N 1
ATOM 673 C CA . ASP A 1 88 ? -2.983 5.619 16.751 1.00 89.12 88 ASP A CA 1
ATOM 674 C C . ASP A 1 88 ? -1.646 4.906 16.975 1.00 89.12 88 ASP A C 1
ATOM 676 O O . ASP A 1 88 ? -1.555 3.679 16.896 1.00 89.12 88 ASP A O 1
ATOM 680 N N . GLU A 1 89 ? -0.631 5.683 17.357 1.00 86.12 89 GLU A N 1
ATOM 681 C CA . GLU A 1 89 ? 0.722 5.192 17.633 1.00 86.12 89 GLU A CA 1
ATOM 682 C C . GLU A 1 89 ? 0.737 4.081 18.693 1.00 86.12 89 GLU A C 1
ATOM 684 O O . GLU A 1 89 ? 1.484 3.116 18.569 1.00 86.12 89 GLU A O 1
ATOM 689 N N . SER A 1 90 ? -0.160 4.137 19.683 1.00 88.25 90 SER A N 1
ATOM 690 C CA . SER A 1 90 ? -0.297 3.098 20.715 1.00 88.25 90 SER A CA 1
ATOM 691 C C . SER A 1 90 ? -0.672 1.716 20.163 1.00 88.25 90 SER A C 1
ATOM 693 O O . SER A 1 90 ? -0.402 0.706 20.811 1.00 88.25 90 SER A O 1
ATOM 695 N N . LEU A 1 91 ? -1.287 1.653 18.978 1.00 87.62 91 LEU A N 1
ATOM 696 C CA . LEU A 1 91 ? -1.648 0.408 18.296 1.00 87.62 91 LEU A CA 1
ATOM 697 C C . LEU A 1 91 ? -0.570 -0.047 17.306 1.00 87.62 91 LEU A C 1
ATOM 699 O O . LEU A 1 91 ? -0.549 -1.217 16.924 1.00 87.62 91 LEU A O 1
ATOM 703 N N . THR A 1 92 ? 0.309 0.861 16.880 1.00 89.62 92 THR A N 1
ATOM 704 C CA . THR A 1 92 ? 1.302 0.619 15.828 1.00 89.62 92 THR A CA 1
ATOM 705 C C . THR A 1 92 ? 2.749 0.775 16.292 1.00 89.62 92 THR A C 1
ATOM 707 O O . THR A 1 92 ? 3.640 0.765 15.451 1.00 89.62 92 THR A O 1
ATOM 710 N N . ALA A 1 93 ? 2.995 0.907 17.597 1.00 85.88 93 ALA A N 1
ATOM 711 C CA . ALA A 1 93 ? 4.315 1.200 18.162 1.00 85.88 93 ALA A CA 1
ATOM 712 C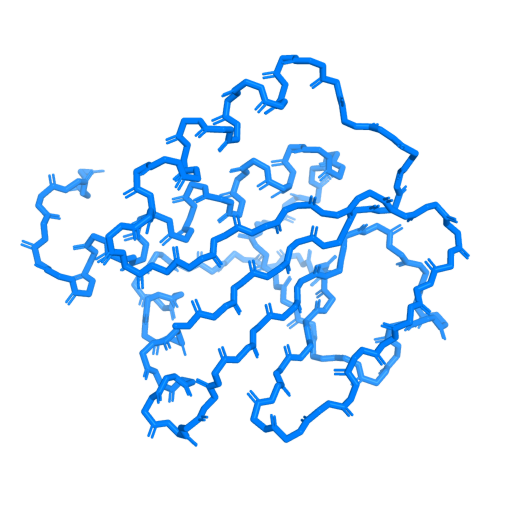 C . ALA A 1 93 ? 5.398 0.173 17.780 1.00 85.88 93 ALA A C 1
ATOM 714 O O . ALA A 1 93 ? 6.550 0.540 17.581 1.00 85.88 93 ALA A O 1
ATOM 715 N N . ASP A 1 94 ? 5.022 -1.099 17.625 1.00 86.81 94 ASP A N 1
ATOM 716 C CA . ASP A 1 94 ? 5.945 -2.183 17.259 1.00 86.81 94 ASP A CA 1
ATOM 717 C C . ASP A 1 94 ? 6.094 -2.375 15.733 1.00 86.81 94 ASP A C 1
ATOM 719 O O . ASP A 1 94 ? 6.685 -3.358 15.279 1.00 86.81 94 ASP A O 1
ATOM 723 N N . MET A 1 95 ? 5.501 -1.497 14.916 1.00 90.50 95 MET A N 1
ATOM 724 C CA . MET A 1 95 ? 5.530 -1.590 13.452 1.00 90.50 95 MET A CA 1
ATOM 725 C C . MET A 1 95 ? 6.621 -0.699 12.863 1.00 90.50 95 MET A C 1
ATOM 727 O O . MET A 1 95 ? 6.917 0.373 13.384 1.00 90.50 95 MET A O 1
ATOM 731 N N . GLU A 1 96 ? 7.194 -1.113 11.731 1.00 90.88 96 GLU A N 1
ATOM 732 C CA . GLU A 1 96 ? 8.114 -0.246 10.991 1.00 90.88 96 GLU A CA 1
ATOM 733 C C . GLU A 1 96 ? 7.317 0.893 10.330 1.00 90.88 96 GLU A C 1
ATOM 735 O O . GLU A 1 96 ? 6.293 0.653 9.681 1.00 90.88 96 GLU A O 1
ATOM 740 N N . ASN A 1 97 ? 7.789 2.134 10.470 1.00 91.56 97 ASN A N 1
ATOM 741 C CA . ASN A 1 97 ? 7.197 3.276 9.777 1.00 91.56 97 ASN A CA 1
ATOM 742 C C . ASN A 1 97 ? 7.453 3.165 8.266 1.00 91.56 97 ASN A C 1
ATOM 744 O O . ASN A 1 97 ? 8.576 2.916 7.817 1.00 91.56 97 ASN A O 1
ATOM 748 N N . PHE A 1 98 ? 6.419 3.402 7.467 1.00 92.38 98 PHE A N 1
ATOM 749 C CA . PHE A 1 98 ? 6.510 3.465 6.015 1.00 92.38 98 PHE A CA 1
ATOM 750 C C . PHE A 1 98 ? 5.967 4.801 5.514 1.00 92.38 98 PHE A C 1
ATOM 752 O O . PHE A 1 98 ? 4.767 5.077 5.586 1.00 92.38 98 PHE A O 1
ATOM 759 N N . SER A 1 99 ? 6.861 5.607 4.944 1.00 91.38 99 SER A N 1
ATOM 760 C CA . SER A 1 99 ? 6.515 6.906 4.379 1.00 91.38 99 SER A CA 1
ATOM 761 C C . SER A 1 99 ? 6.210 6.776 2.888 1.00 91.38 99 SER A C 1
ATOM 763 O O . SER A 1 99 ? 7.097 6.504 2.081 1.00 91.38 99 SER A O 1
ATOM 765 N N . LEU A 1 100 ? 4.937 6.939 2.522 1.00 87.81 100 LEU A N 1
ATOM 766 C CA . LEU A 1 100 ? 4.491 6.855 1.128 1.00 87.81 100 LEU A CA 1
ATOM 767 C C . LEU A 1 100 ? 4.737 8.166 0.369 1.00 87.81 100 LEU A C 1
ATOM 769 O O . LEU A 1 100 ? 5.175 8.150 -0.777 1.00 87.81 100 LEU A O 1
ATOM 773 N N . CYS A 1 101 ? 4.437 9.298 1.001 1.00 82.94 101 CYS A N 1
ATOM 774 C CA . CYS A 1 101 ? 4.537 10.625 0.409 1.00 82.94 101 CYS A CA 1
ATOM 775 C C . CYS A 1 101 ? 4.772 11.681 1.490 1.00 82.94 101 CYS A C 1
ATOM 777 O O . CYS A 1 101 ? 4.381 11.498 2.641 1.00 82.94 101 CYS A O 1
ATOM 779 N N . SER A 1 102 ? 5.366 12.807 1.093 1.00 82.94 102 SER A N 1
ATOM 780 C CA . SER A 1 102 ? 5.792 13.873 2.008 1.00 82.94 102 SER A CA 1
ATOM 781 C C . SER A 1 102 ? 4.664 14.560 2.780 1.00 82.94 102 SER A C 1
ATOM 783 O O . SER A 1 102 ? 4.880 15.066 3.879 1.00 82.94 102 SER A O 1
ATOM 785 N N . VAL A 1 103 ? 3.455 14.577 2.219 1.00 83.44 103 VAL A N 1
ATOM 786 C CA . VAL A 1 103 ? 2.248 15.100 2.867 1.00 83.44 103 VAL A CA 1
ATOM 787 C C . VAL A 1 103 ? 1.303 13.942 3.111 1.00 83.44 103 VAL A C 1
ATOM 789 O O . VAL A 1 103 ? 0.986 13.226 2.166 1.00 83.44 103 VAL A O 1
ATOM 792 N N . GLN A 1 104 ? 0.819 13.783 4.345 1.00 80.88 104 GLN A N 1
ATOM 793 C CA . GLN A 1 104 ? -0.108 12.710 4.690 1.00 80.88 104 GLN A CA 1
ATOM 794 C C . GLN A 1 104 ? -1.512 13.001 4.118 1.00 80.88 104 GLN A C 1
ATOM 796 O O . GLN A 1 104 ? -2.182 13.931 4.578 1.00 80.88 104 GLN A O 1
ATOM 801 N N . PRO A 1 105 ? -1.983 12.238 3.115 1.00 87.88 105 PRO A N 1
ATOM 802 C CA . PRO A 1 105 ? -3.317 12.399 2.549 1.00 87.88 105 PRO A CA 1
ATOM 803 C C . PRO A 1 105 ? -4.389 11.846 3.496 1.00 87.88 105 PRO A C 1
ATOM 805 O O . PRO A 1 105 ? -4.094 11.224 4.520 1.00 87.88 105 PRO A O 1
ATOM 808 N N . SER A 1 106 ? -5.663 11.996 3.117 1.00 92.06 106 SER A N 1
ATOM 809 C CA . SER A 1 106 ? -6.743 11.261 3.783 1.00 92.06 106 SER A CA 1
ATOM 810 C C . SER A 1 106 ? -6.494 9.749 3.714 1.00 92.06 106 SER A C 1
ATOM 812 O O . SER A 1 106 ? -5.917 9.249 2.750 1.00 92.06 106 SER A O 1
ATOM 814 N N . ALA A 1 107 ? -6.969 8.995 4.708 1.00 92.38 107 ALA A N 1
ATOM 815 C CA . ALA A 1 107 ? -6.711 7.556 4.787 1.00 92.38 107 ALA A CA 1
ATOM 816 C C . ALA A 1 107 ? -7.151 6.781 3.523 1.00 92.38 107 ALA A C 1
ATOM 818 O O . ALA A 1 107 ? -6.469 5.856 3.083 1.00 92.38 107 ALA A O 1
ATOM 819 N N . GLU A 1 108 ? -8.258 7.195 2.902 1.00 94.25 108 GLU A N 1
ATOM 820 C CA . GLU A 1 108 ? -8.772 6.613 1.655 1.00 94.25 108 GLU A CA 1
ATOM 821 C C . GLU A 1 108 ? -7.868 6.920 0.455 1.00 94.25 108 GLU A C 1
ATOM 823 O O . GLU A 1 108 ? -7.590 6.037 -0.359 1.00 94.25 108 GLU A O 1
ATOM 828 N N . MET A 1 109 ? -7.378 8.161 0.359 1.00 94.12 109 MET A N 1
ATOM 829 C CA . MET A 1 109 ? -6.450 8.572 -0.692 1.00 94.12 109 MET A CA 1
ATOM 830 C C . MET A 1 109 ? -5.108 7.859 -0.537 1.00 94.12 109 MET A C 1
ATOM 832 O O . MET A 1 109 ? -4.556 7.379 -1.521 1.00 94.12 109 MET A O 1
ATOM 836 N N . THR A 1 110 ? -4.616 7.710 0.691 1.00 94.81 110 THR A N 1
ATOM 837 C CA . THR A 1 110 ? -3.413 6.927 0.995 1.00 94.81 110 THR A CA 1
ATOM 838 C C . THR A 1 110 ? -3.568 5.474 0.552 1.00 94.81 110 THR A C 1
ATOM 840 O O . THR A 1 110 ? -2.661 4.932 -0.072 1.00 94.81 110 THR A O 1
ATOM 843 N N . ALA A 1 111 ? -4.723 4.847 0.801 1.00 95.81 111 ALA A N 1
ATOM 844 C CA . ALA A 1 111 ? -4.989 3.485 0.336 1.00 95.81 111 ALA A CA 1
ATOM 845 C C . ALA A 1 111 ? -5.001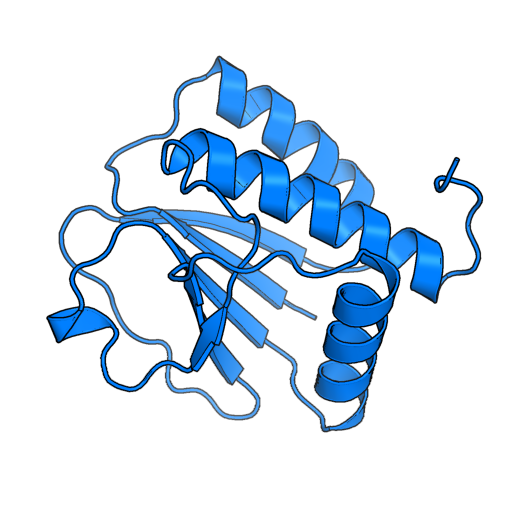 3.387 -1.201 1.00 95.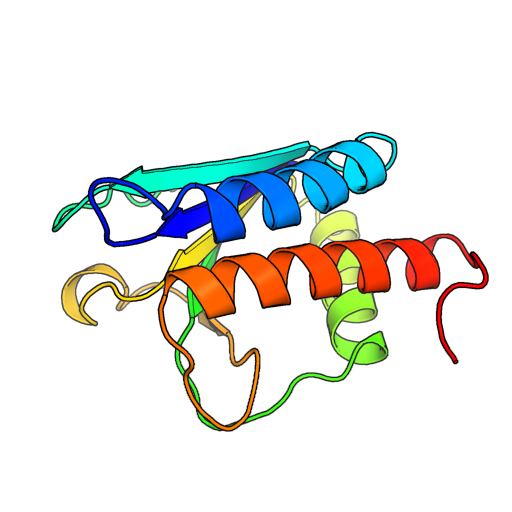81 111 ALA A C 1
ATOM 847 O O . ALA A 1 111 ? -4.456 2.434 -1.763 1.00 95.81 111 ALA A O 1
ATOM 848 N N . LEU A 1 112 ? -5.581 4.377 -1.889 1.00 96.38 112 LEU A N 1
ATOM 849 C CA . LEU A 1 112 ? -5.562 4.457 -3.351 1.00 96.38 112 LEU A CA 1
ATOM 850 C C . LEU A 1 112 ? -4.140 4.629 -3.900 1.00 96.38 112 LEU A C 1
ATOM 852 O O . LEU A 1 112 ? -3.743 3.880 -4.790 1.00 96.38 112 LEU A O 1
ATOM 856 N N . LEU A 1 113 ? -3.378 5.582 -3.361 1.00 95.25 113 LEU A N 1
ATOM 857 C CA . LEU A 1 113 ? -1.998 5.844 -3.767 1.00 95.25 113 LEU A CA 1
ATOM 858 C C . LEU A 1 113 ? -1.115 4.623 -3.535 1.00 95.25 113 LEU A C 1
ATOM 860 O O . LEU A 1 113 ? -0.375 4.237 -4.428 1.00 95.25 113 LEU A O 1
ATOM 864 N N . LEU A 1 114 ? -1.240 3.969 -2.380 1.00 96.12 114 LEU A N 1
ATOM 865 C CA . LEU A 1 114 ? -0.492 2.753 -2.087 1.00 96.12 114 LEU A CA 1
ATOM 866 C C . LEU A 1 114 ? -0.846 1.630 -3.069 1.00 96.12 114 LEU A C 1
ATOM 868 O O . LEU A 1 114 ? 0.050 0.955 -3.555 1.00 96.12 114 LEU A O 1
ATOM 872 N N . SER A 1 115 ? -2.127 1.472 -3.421 1.00 97.06 115 SER A N 1
ATOM 873 C CA . SER A 1 115 ? -2.564 0.482 -4.419 1.00 97.06 115 SER A CA 1
ATOM 874 C C . SER A 1 115 ? -1.940 0.737 -5.798 1.00 97.06 115 SER A C 1
ATOM 876 O O . SER A 1 115 ? -1.477 -0.198 -6.454 1.00 97.06 115 SER A O 1
ATOM 878 N N . GLU A 1 116 ? -1.895 1.998 -6.234 1.00 96.25 116 GLU A N 1
ATOM 879 C CA . GLU A 1 116 ? -1.235 2.398 -7.482 1.00 96.25 116 GLU A CA 1
ATOM 880 C C . GLU A 1 116 ? 0.278 2.176 -7.411 1.00 96.25 116 GLU A C 1
ATOM 882 O O . GLU A 1 116 ? 0.853 1.577 -8.318 1.00 96.25 116 GLU A O 1
ATOM 887 N N . GLN A 1 117 ? 0.903 2.566 -6.301 1.00 95.38 117 GLN A N 1
ATOM 888 C CA . GLN A 1 117 ? 2.335 2.430 -6.073 1.00 95.38 117 GLN A CA 1
ATOM 889 C C . GLN A 1 117 ? 2.758 0.952 -6.031 1.00 95.38 117 GLN A C 1
ATOM 891 O O . GLN A 1 117 ? 3.811 0.595 -6.557 1.00 95.38 117 GLN A O 1
ATOM 896 N N . THR A 1 118 ? 1.925 0.064 -5.473 1.00 96.69 118 THR A N 1
ATOM 897 C CA . THR A 1 118 ? 2.112 -1.397 -5.523 1.00 96.69 118 THR A CA 1
ATOM 898 C C . THR A 1 118 ? 2.024 -1.912 -6.951 1.00 96.69 118 THR A C 1
ATOM 900 O O . THR A 1 118 ? 2.897 -2.670 -7.375 1.00 96.69 118 THR A O 1
ATOM 903 N N . TYR A 1 119 ? 1.033 -1.475 -7.731 1.00 96.44 119 TYR A N 1
ATOM 904 C CA . TYR A 1 119 ? 0.956 -1.830 -9.150 1.00 96.44 119 TYR A CA 1
ATOM 905 C C . TYR A 1 119 ? 2.202 -1.382 -9.913 1.00 96.44 119 TYR A C 1
ATOM 907 O O . TYR A 1 119 ? 2.818 -2.172 -10.629 1.00 96.44 119 TYR A O 1
ATOM 915 N N . ARG A 1 120 ? 2.625 -0.143 -9.683 1.00 95.19 120 ARG A N 1
ATOM 916 C CA . ARG A 1 120 ? 3.815 0.452 -10.272 1.00 95.19 120 ARG A CA 1
ATOM 917 C C . ARG A 1 120 ? 5.106 -0.291 -9.890 1.00 95.19 120 ARG A C 1
ATOM 919 O O . ARG A 1 120 ? 5.969 -0.509 -10.739 1.00 95.19 120 ARG A O 1
ATOM 926 N N . ALA A 1 121 ? 5.231 -0.736 -8.643 1.00 96.19 121 ALA A N 1
ATOM 927 C CA . ALA A 1 121 ? 6.350 -1.571 -8.221 1.00 96.19 121 ALA A CA 1
ATOM 928 C C . ALA A 1 121 ? 6.381 -2.899 -8.985 1.00 96.19 121 ALA A C 1
ATOM 930 O O . ALA A 1 121 ? 7.419 -3.274 -9.527 1.00 96.19 121 ALA A O 1
ATOM 931 N N . TYR A 1 122 ? 5.245 -3.591 -9.104 1.00 95.81 122 TYR A N 1
ATOM 932 C CA . TYR A 1 122 ? 5.192 -4.847 -9.853 1.00 95.81 122 TYR A CA 1
ATOM 933 C C . TYR A 1 122 ? 5.453 -4.665 -11.351 1.00 95.81 122 TYR A C 1
ATOM 935 O O . TYR A 1 122 ? 6.058 -5.550 -11.955 1.00 95.81 122 TYR A O 1
ATOM 943 N N . THR A 1 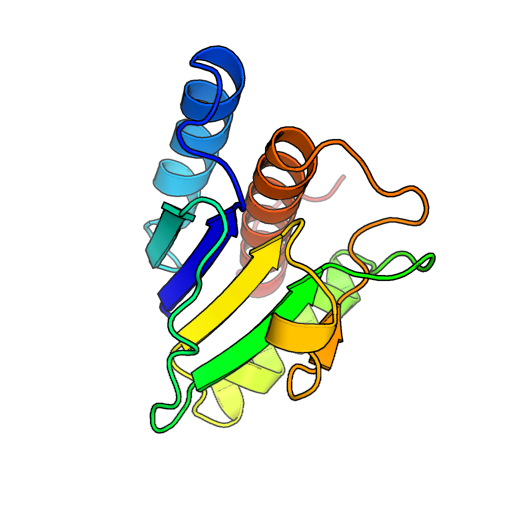123 ? 5.084 -3.537 -11.962 1.00 94.44 123 THR A N 1
ATOM 944 C CA . THR A 1 123 ? 5.452 -3.278 -13.362 1.00 94.44 123 THR A CA 1
ATOM 945 C C . THR A 1 123 ? 6.956 -3.050 -13.540 1.00 94.44 123 THR A C 1
ATOM 947 O O . THR A 1 123 ? 7.496 -3.582 -14.507 1.00 94.44 123 THR A O 1
ATOM 950 N N . ILE A 1 124 ? 7.656 -2.384 -12.600 1.00 95.75 124 ILE A N 1
ATOM 951 C CA . ILE A 1 124 ? 9.141 -2.354 -12.577 1.00 95.75 124 ILE A CA 1
ATOM 952 C C . ILE A 1 124 ? 9.684 -3.780 -12.493 1.00 95.75 124 ILE A C 1
ATOM 954 O O . ILE A 1 124 ? 10.489 -4.181 -13.329 1.00 95.75 124 ILE A O 1
ATOM 958 N N . LEU A 1 125 ? 9.229 -4.556 -11.503 1.00 94.44 125 LEU A N 1
ATOM 959 C CA . LEU A 1 125 ? 9.791 -5.881 -11.217 1.00 94.44 125 LEU A CA 1
ATOM 960 C C . LEU A 1 125 ? 9.617 -6.867 -12.377 1.00 94.44 125 LEU A C 1
ATOM 962 O O . LEU A 1 125 ? 10.431 -7.769 -12.544 1.00 94.44 125 LEU A O 1
ATOM 966 N N . ASN A 1 126 ? 8.573 -6.684 -13.184 1.00 93.38 126 ASN A N 1
ATOM 967 C CA . ASN A 1 126 ? 8.283 -7.522 -14.343 1.00 93.38 126 ASN A CA 1
ATOM 968 C C . ASN A 1 126 ? 8.751 -6.905 -15.672 1.00 93.38 126 ASN A C 1
ATOM 970 O O . ASN A 1 126 ? 8.440 -7.448 -16.729 1.00 93.38 126 ASN A O 1
ATOM 974 N N . ASN A 1 127 ? 9.492 -5.790 -15.644 1.00 91.31 127 ASN A N 1
ATOM 975 C CA . ASN A 1 127 ? 9.956 -5.068 -16.834 1.00 91.31 127 ASN A CA 1
ATOM 976 C C . ASN A 1 127 ? 8.816 -4.685 -17.806 1.00 91.31 127 ASN A C 1
ATOM 978 O O . ASN A 1 127 ? 8.972 -4.737 -19.026 1.00 91.31 127 ASN A O 1
ATOM 982 N N . ILE A 1 128 ? 7.653 -4.302 -17.270 1.00 89.19 128 ILE A N 1
ATOM 983 C CA . ILE A 1 128 ? 6.477 -3.880 -18.042 1.00 89.19 128 ILE A CA 1
ATOM 984 C C . ILE A 1 128 ? 6.486 -2.356 -18.185 1.00 89.19 128 ILE A C 1
ATOM 986 O O . ILE A 1 128 ? 6.579 -1.623 -17.197 1.00 89.19 128 ILE A O 1
ATOM 990 N N . THR A 1 129 ? 6.326 -1.858 -19.414 1.00 76.62 129 THR A N 1
ATOM 991 C CA . THR A 1 129 ? 6.259 -0.418 -19.695 1.00 76.62 129 THR A CA 1
ATOM 992 C C . THR A 1 129 ? 4.982 0.198 -19.115 1.00 76.62 129 THR A C 1
ATOM 994 O O . THR A 1 129 ? 3.907 0.143 -19.708 1.00 76.62 129 THR A O 1
ATOM 997 N N . TYR A 1 130 ? 5.116 0.799 -17.938 1.00 70.88 130 TYR A N 1
ATOM 998 C CA . TYR A 1 130 ? 4.094 1.612 -17.266 1.00 70.88 130 TYR A CA 1
ATOM 999 C C . TYR A 1 130 ? 4.679 2.931 -16.743 1.00 70.88 130 TYR A C 1
ATOM 1001 O O . TYR A 1 130 ? 3.979 3.934 -16.646 1.00 70.88 130 TYR A O 1
ATOM 1009 N N . HIS A 1 131 ? 5.981 2.920 -16.461 1.00 57.34 131 HIS A N 1
ATOM 1010 C CA . HIS A 1 131 ? 6.764 4.057 -16.005 1.00 57.34 131 HIS A CA 1
ATOM 1011 C C . HIS A 1 131 ? 7.027 5.005 -17.170 1.00 57.34 131 HIS A C 1
ATOM 1013 O O . HIS A 1 131 ? 7.635 4.609 -18.166 1.00 57.34 131 HIS A O 1
ATOM 1019 N N . LYS A 1 132 ? 6.533 6.235 -17.055 1.00 50.19 132 LYS A N 1
ATOM 1020 C CA . LYS A 1 132 ? 6.880 7.374 -17.902 1.00 50.19 132 LYS A CA 1
ATOM 1021 C C . LYS A 1 132 ? 7.135 8.577 -17.017 1.00 50.19 132 LYS A C 1
ATOM 1023 O O . LYS A 1 132 ? 6.407 8.698 -16.006 1.00 50.19 132 LYS A O 1
#

Foldseek 3Di:
DEEEEEFQAPDADPVLVVLLVVLCVLCVVPYHYYYHYDHPDDDPPPDPLEAEEEADDQDADDLQNVLVVVVVSVVVVRPYYYYYYPYDCVRCVVHHYDYHHRDRDPRSVVSSSVSVSSSSSVCVVVVHPPDD

Solvent-accessible surface area (backbone atoms only — not comparable to full-atom values): 7397 Å² total; per-residue (Å²): 83,41,38,36,40,37,32,52,32,81,69,73,55,69,69,57,48,55,59,37,47,55,38,38,62,72,27,55,90,75,31,51,62,46,79,45,60,40,57,95,59,81,79,83,76,88,49,89,45,47,47,55,30,28,59,48,60,62,45,64,57,53,61,67,59,50,26,52,49,54,50,50,42,47,72,73,57,37,45,34,39,38,38,38,29,72,67,58,61,91,82,40,70,92,36,50,73,38,35,72,37,52,67,80,63,58,59,64,54,44,53,38,51,49,43,49,50,51,45,52,13,51,27,60,78,68,73,44,95,76,86,127